Protein AF-A0A356L384-F1 (afdb_monomer)

pLDDT: mean 93.41, std 9.76, range [44.53, 98.5]

Radius of gyration: 12.81 Å; Cα contacts (8 Å, |Δi|>4): 72; chains: 1; bounding box: 27×32×35 Å

Foldseek 3Di:
DPQLLVLLLVLLQVQLVLCCVQPVDASVVSSVVSVVCLVVVAFDPPGDPVSRVSNNVSSVVVVVDDDDPVSNVSSVVVSVVVRVVSVVVVD

Structure (mmCIF, N/CA/C/O backbone):
data_AF-A0A356L384-F1
#
_entry.id   AF-A0A356L384-F1
#
loop_
_atom_site.group_PDB
_atom_site.id
_atom_site.type_symbol
_atom_site.label_atom_id
_atom_site.label_alt_id
_atom_site.label_comp_id
_atom_site.label_asym_id
_atom_site.label_entity_id
_atom_site.label_seq_id
_atom_site.pdbx_PDB_ins_code
_atom_site.Cartn_x
_atom_site.Cartn_y
_atom_site.Cartn_z
_atom_site.occupancy
_atom_site.B_iso_or_equiv
_atom_site.auth_seq_id
_atom_site.auth_comp_id
_atom_site.auth_asym_id
_atom_site.auth_atom_id
_atom_site.pdbx_PDB_model_num
ATOM 1 N N . MET A 1 1 ? -0.855 -4.987 -21.397 1.00 44.53 1 MET A N 1
ATOM 2 C CA . MET A 1 1 ? 0.221 -4.645 -20.452 1.00 44.53 1 MET A CA 1
ATOM 3 C C . MET A 1 1 ? -0.448 -3.762 -19.423 1.00 44.53 1 MET A C 1
ATOM 5 O O . MET A 1 1 ? -0.824 -2.653 -19.780 1.00 44.53 1 MET A O 1
ATOM 9 N N . THR A 1 2 ? -0.782 -4.297 -18.251 1.00 56.03 2 THR A N 1
ATOM 10 C CA . THR A 1 2 ? -1.315 -3.461 -17.167 1.00 56.03 2 THR A CA 1
ATOM 11 C C . THR A 1 2 ? -0.223 -2.460 -16.818 1.00 56.03 2 THR A C 1
ATOM 13 O O . THR A 1 2 ? 0.941 -2.847 -16.707 1.00 56.03 2 THR A O 1
ATOM 16 N N . ASN A 1 3 ? -0.557 -1.174 -16.777 1.00 88.50 3 ASN A N 1
ATOM 17 C CA . ASN A 1 3 ? 0.405 -0.145 -16.415 1.00 88.50 3 ASN A CA 1
ATOM 18 C C . ASN A 1 3 ? 0.861 -0.421 -14.972 1.00 88.50 3 ASN A C 1
ATOM 20 O O . ASN A 1 3 ? 0.018 -0.585 -14.095 1.00 88.50 3 ASN A O 1
ATOM 24 N N . LYS A 1 4 ? 2.173 -0.518 -14.717 1.00 95.25 4 LYS A N 1
ATOM 25 C CA . LYS A 1 4 ? 2.701 -0.801 -13.369 1.00 95.25 4 LYS A CA 1
ATOM 26 C C . LYS A 1 4 ? 2.304 0.270 -12.349 1.00 95.25 4 LYS A C 1
ATOM 28 O O . LYS A 1 4 ? 2.177 -0.042 -11.171 1.00 95.25 4 LYS A O 1
ATOM 33 N N . VAL A 1 5 ? 2.039 1.494 -12.813 1.00 97.19 5 VAL A N 1
ATOM 34 C CA . VAL A 1 5 ? 1.422 2.553 -12.000 1.00 97.19 5 VAL A CA 1
ATOM 35 C C . VAL A 1 5 ? 0.056 2.111 -11.476 1.00 97.19 5 VAL A C 1
ATOM 37 O O . VAL 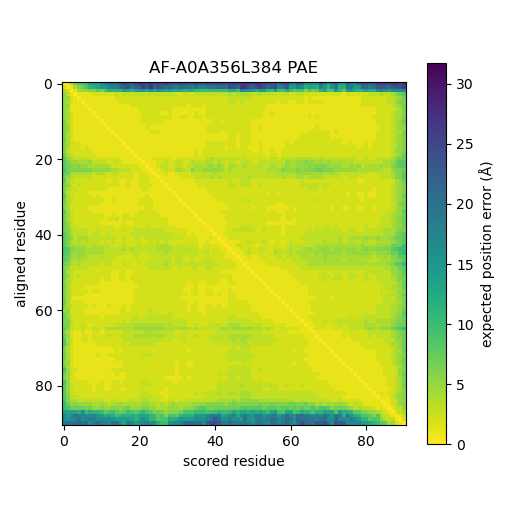A 1 5 ? -0.193 2.222 -10.281 1.00 97.19 5 VAL A O 1
ATOM 40 N N . ASP A 1 6 ? -0.802 1.579 -12.351 1.00 97.31 6 ASP A N 1
ATOM 41 C CA . ASP A 1 6 ? -2.152 1.133 -11.990 1.00 97.31 6 ASP A CA 1
ATOM 42 C C . ASP A 1 6 ? -2.077 -0.068 -11.039 1.00 97.31 6 ASP A C 1
ATOM 44 O O . ASP A 1 6 ? -2.781 -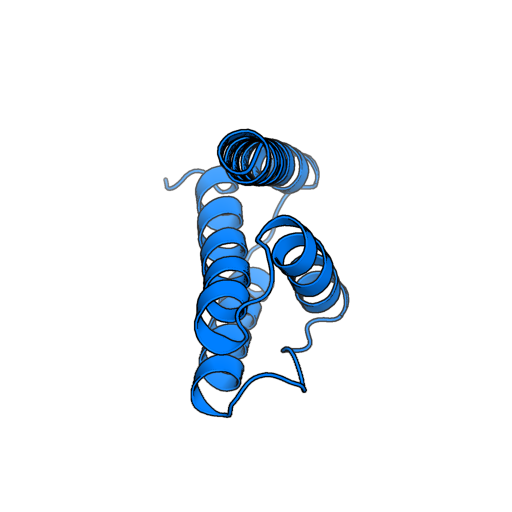0.100 -10.039 1.00 97.31 6 ASP A O 1
ATOM 48 N N . LEU A 1 7 ? -1.158 -1.011 -11.286 1.00 97.38 7 LEU A N 1
ATOM 49 C CA . LEU A 1 7 ? -0.950 -2.152 -10.390 1.00 97.38 7 LEU A CA 1
ATOM 50 C C . LEU A 1 7 ? -0.526 -1.708 -8.984 1.00 97.38 7 LEU A C 1
ATOM 52 O O . LEU A 1 7 ? -1.095 -2.173 -8.000 1.00 97.38 7 LEU A O 1
ATOM 56 N N . PHE A 1 8 ? 0.463 -0.814 -8.876 1.00 98.06 8 PHE A N 1
ATOM 57 C CA . PHE A 1 8 ? 0.889 -0.307 -7.571 1.00 98.06 8 PHE A CA 1
ATOM 58 C C . PHE A 1 8 ? -0.244 0.458 -6.883 1.00 98.06 8 PHE A C 1
ATOM 60 O O . PHE A 1 8 ? -0.461 0.286 -5.686 1.00 98.06 8 PHE A O 1
ATOM 67 N N . PHE A 1 9 ? -0.976 1.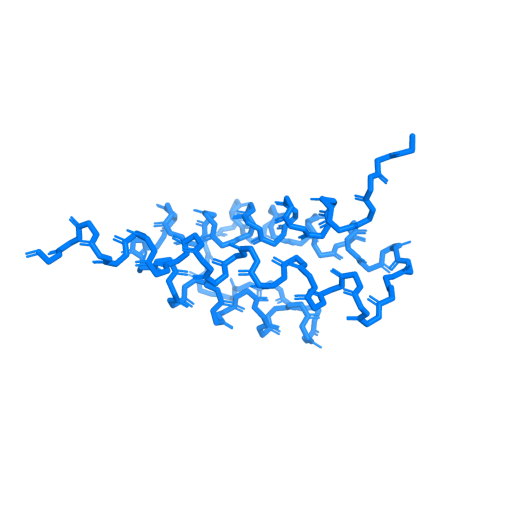281 -7.643 1.00 98.12 9 PHE A N 1
ATOM 68 C CA . PHE A 1 9 ? -2.140 2.001 -7.142 1.00 98.12 9 PHE A CA 1
ATOM 69 C C . PHE A 1 9 ? -3.177 1.035 -6.564 1.00 98.12 9 PHE A C 1
ATOM 71 O O . PHE A 1 9 ? -3.559 1.210 -5.414 1.00 98.12 9 PHE A O 1
ATOM 78 N N . ASP A 1 10 ? -3.580 0.008 -7.314 1.00 98.31 10 ASP A N 1
ATOM 79 C CA . ASP A 1 10 ? -4.616 -0.941 -6.904 1.00 98.31 10 ASP A CA 1
ATOM 80 C C . ASP A 1 10 ? -4.201 -1.733 -5.655 1.00 98.31 10 ASP A C 1
ATOM 82 O O . ASP A 1 10 ? -4.975 -1.825 -4.704 1.00 98.31 10 ASP A O 1
ATOM 86 N N . LEU A 1 11 ? -2.964 -2.245 -5.613 1.00 98.38 11 LEU A N 1
ATOM 87 C CA . LEU A 1 11 ? -2.436 -2.986 -4.458 1.00 98.38 11 LEU A CA 1
ATOM 88 C C . LEU A 1 11 ? -2.403 -2.119 -3.195 1.00 98.38 11 LEU A C 1
ATOM 90 O O . LEU A 1 11 ? -2.832 -2.539 -2.119 1.00 98.38 11 LEU A O 1
ATOM 94 N N . PHE A 1 12 ? -1.894 -0.895 -3.320 1.00 98.50 12 PHE A N 1
ATOM 95 C CA . PHE A 1 12 ? -1.785 0.023 -2.194 1.00 98.50 12 PHE A CA 1
ATOM 96 C C . PHE A 1 12 ? -3.166 0.515 -1.741 1.00 98.50 12 PHE A C 1
ATOM 98 O O . PHE A 1 12 ? -3.429 0.616 -0.543 1.00 98.50 12 PHE A O 1
ATOM 105 N N . ASP A 1 13 ? -4.061 0.806 -2.686 1.00 98.38 13 ASP A N 1
ATOM 106 C CA . ASP A 1 13 ? -5.431 1.223 -2.405 1.00 98.38 13 ASP A CA 1
ATOM 107 C C . ASP A 1 13 ? -6.218 0.122 -1.692 1.00 98.38 13 ASP A C 1
ATOM 109 O O . ASP A 1 13 ? -6.887 0.398 -0.696 1.00 98.38 13 ASP A O 1
ATOM 113 N N . GLU A 1 14 ? -6.098 -1.127 -2.150 1.00 98.31 14 GLU A N 1
ATOM 114 C CA . GLU A 1 14 ? -6.706 -2.288 -1.501 1.00 98.31 14 GLU A CA 1
ATOM 115 C C . GLU A 1 14 ? -6.201 -2.425 -0.059 1.00 98.31 14 GLU A C 1
ATOM 117 O O . GLU A 1 14 ? -7.011 -2.511 0.867 1.00 98.31 14 GLU A O 1
ATOM 122 N N . ALA A 1 15 ? -4.884 -2.349 0.157 1.00 98.19 15 ALA A N 1
ATOM 123 C CA . ALA A 1 15 ? -4.296 -2.411 1.493 1.00 98.19 15 ALA A CA 1
ATOM 124 C C . ALA A 1 15 ? -4.796 -1.283 2.413 1.00 98.19 15 ALA A C 1
ATOM 126 O O . ALA A 1 15 ? -5.183 -1.536 3.557 1.00 98.19 15 ALA A O 1
ATOM 127 N N . ALA A 1 16 ? -4.870 -0.048 1.913 1.00 97.88 16 ALA A N 1
ATOM 128 C CA . ALA A 1 16 ? -5.408 1.072 2.677 1.00 97.88 16 ALA A CA 1
ATOM 129 C C . ALA A 1 16 ? -6.903 0.879 2.994 1.00 97.88 16 ALA A C 1
ATOM 131 O O . ALA A 1 16 ? -7.337 1.102 4.126 1.00 97.88 16 ALA A O 1
ATOM 132 N N . MET A 1 17 ? -7.702 0.417 2.030 1.00 97.69 17 MET A N 1
ATOM 133 C CA . MET A 1 17 ? -9.136 0.181 2.216 1.00 97.69 17 MET A CA 1
ATOM 134 C C . MET A 1 17 ? -9.435 -0.959 3.194 1.00 97.69 17 MET A C 1
ATOM 136 O O . MET A 1 17 ? -10.415 -0.873 3.940 1.00 97.69 17 MET A O 1
ATOM 140 N N . LEU A 1 18 ? -8.592 -1.991 3.249 1.00 97.56 18 LEU A N 1
ATOM 141 C CA . LEU A 1 18 ? -8.673 -3.040 4.267 1.00 97.56 18 LEU A CA 1
ATOM 142 C C . LEU A 1 18 ? -8.519 -2.462 5.679 1.00 97.56 18 LEU A C 1
ATOM 144 O O . LEU A 1 18 ? -9.291 -2.802 6.573 1.00 97.56 18 LEU A O 1
ATOM 148 N N . LEU A 1 19 ? -7.594 -1.518 5.879 1.00 96.25 19 LEU A N 1
ATOM 149 C CA . LEU A 1 19 ? -7.438 -0.848 7.173 1.00 96.25 19 LEU A CA 1
ATOM 150 C C . LEU A 1 19 ? -8.617 0.077 7.497 1.00 96.25 19 LEU A C 1
ATOM 152 O O . LEU A 1 19 ? -9.104 0.074 8.628 1.00 96.25 19 LEU A O 1
ATOM 156 N N . VAL A 1 20 ? -9.115 0.836 6.515 1.00 95.69 20 VAL A N 1
ATOM 157 C CA . VAL A 1 20 ? -10.297 1.698 6.700 1.00 95.69 20 VAL A CA 1
ATOM 158 C C . VAL A 1 20 ? -11.515 0.872 7.112 1.00 95.69 20 VAL A C 1
ATOM 160 O O . VAL A 1 20 ? -12.218 1.230 8.055 1.00 95.69 20 VAL A O 1
ATOM 163 N N . THR A 1 21 ? -11.771 -0.242 6.428 1.00 94.44 21 THR A N 1
ATOM 164 C CA . THR A 1 21 ? -12.954 -1.079 6.678 1.00 94.44 21 THR A CA 1
ATOM 165 C C . THR A 1 21 ? -12.815 -1.932 7.936 1.00 94.44 21 THR A C 1
ATOM 167 O O . THR A 1 21 ? -13.771 -2.022 8.704 1.00 94.44 21 THR A O 1
ATOM 170 N N . GLY A 1 22 ? -11.636 -2.507 8.183 1.00 92.12 22 GLY A N 1
ATOM 171 C CA . GLY A 1 22 ? -11.380 -3.375 9.333 1.00 92.12 22 GLY A CA 1
ATOM 172 C C . GLY A 1 22 ? -11.173 -2.630 10.654 1.00 92.12 22 GLY A C 1
ATOM 173 O O . GLY A 1 22 ? -11.485 -3.165 11.714 1.00 92.12 22 GLY A O 1
ATOM 174 N N . GLN A 1 23 ? -10.662 -1.395 10.621 1.00 92.31 23 GLN A N 1
ATOM 175 C CA . GLN A 1 23 ? -10.298 -0.650 11.837 1.00 92.31 23 GLN A CA 1
ATOM 176 C C . GLN A 1 23 ? -11.020 0.693 11.987 1.00 92.31 23 GLN A C 1
ATOM 178 O O . GLN A 1 23 ? -10.895 1.336 13.028 1.00 92.31 23 GLN A O 1
ATOM 183 N N . GLY A 1 24 ? -11.778 1.131 10.977 1.00 90.19 24 GLY A N 1
ATOM 184 C CA . GLY A 1 24 ? -12.540 2.382 11.026 1.00 90.19 24 GLY A CA 1
ATOM 185 C C . GLY A 1 24 ? -11.679 3.648 11.021 1.00 90.19 24 GLY A C 1
ATOM 186 O O . GLY A 1 24 ? -12.175 4.714 11.387 1.00 90.19 24 GLY A O 1
ATOM 187 N N . ILE A 1 25 ? -10.404 3.543 10.636 1.00 92.69 25 ILE A N 1
ATOM 188 C CA . ILE A 1 25 ? -9.505 4.696 10.508 1.00 92.69 25 ILE A CA 1
ATOM 189 C C . ILE A 1 25 ? -9.815 5.489 9.235 1.00 92.69 25 ILE A C 1
ATOM 191 O O . ILE A 1 25 ? -10.445 4.983 8.303 1.00 92.69 25 ILE A O 1
ATOM 195 N N . ASP A 1 26 ? -9.378 6.745 9.178 1.00 93.94 26 ASP A N 1
ATOM 196 C CA . ASP A 1 26 ? -9.492 7.527 7.953 1.00 93.94 26 ASP A CA 1
ATOM 197 C C . ASP A 1 26 ? -8.499 7.087 6.871 1.00 93.94 26 ASP A C 1
ATOM 199 O O . ASP A 1 26 ? -7.510 6.397 7.125 1.00 93.94 26 ASP A O 1
ATOM 203 N N . PHE A 1 27 ? -8.790 7.472 5.628 1.00 94.81 27 PHE A N 1
ATOM 204 C CA . PHE A 1 27 ? -8.018 7.006 4.483 1.00 94.81 27 PHE A CA 1
ATOM 205 C C . PHE A 1 27 ? -6.602 7.603 4.439 1.00 94.81 27 PHE A C 1
ATOM 207 O O . PHE A 1 27 ? -5.692 6.939 3.954 1.00 94.81 27 PHE A O 1
ATOM 214 N N . LEU A 1 28 ? -6.369 8.815 4.962 1.00 94.50 28 LEU A N 1
ATOM 215 C CA . LEU A 1 28 ? -5.015 9.382 5.013 1.00 94.50 28 LEU A CA 1
ATOM 216 C C . LEU A 1 28 ? -4.152 8.669 6.064 1.00 94.50 28 LEU A C 1
ATOM 218 O O . LEU A 1 28 ? -2.985 8.373 5.795 1.00 94.50 28 LEU A O 1
ATOM 222 N N . GLU A 1 29 ? -4.718 8.333 7.225 1.00 95.00 29 GLU A N 1
ATOM 223 C CA .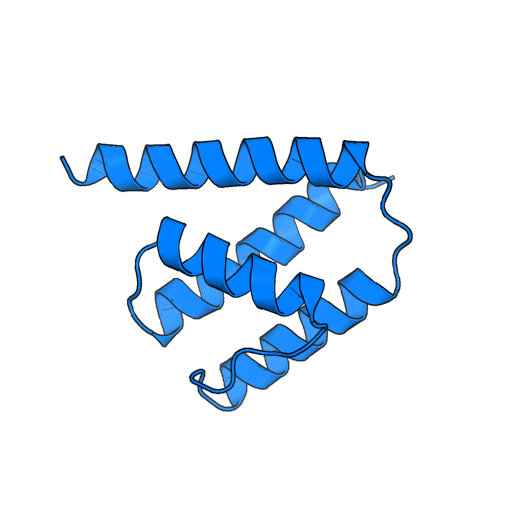 GLU A 1 29 ? -4.061 7.483 8.220 1.00 95.00 29 GLU A CA 1
ATOM 224 C C . GLU A 1 29 ? -3.773 6.089 7.642 1.00 95.00 29 GLU A C 1
ATOM 226 O O . GLU A 1 29 ? -2.662 5.567 7.791 1.00 95.00 29 GLU A O 1
ATOM 231 N N . ALA A 1 30 ? -4.730 5.508 6.912 1.00 96.69 30 ALA A N 1
ATOM 232 C CA . ALA A 1 30 ? -4.545 4.230 6.232 1.00 96.69 30 ALA A CA 1
ATOM 233 C C . ALA A 1 30 ? -3.423 4.275 5.182 1.00 96.69 30 ALA A C 1
ATOM 235 O O . ALA A 1 30 ? -2.625 3.338 5.121 1.00 96.69 30 ALA A O 1
ATOM 236 N N . ILE A 1 31 ? -3.290 5.364 4.412 1.00 96.94 31 ILE A N 1
ATOM 237 C CA . ILE A 1 31 ? -2.153 5.563 3.497 1.00 96.94 31 ILE A CA 1
ATOM 238 C C . ILE A 1 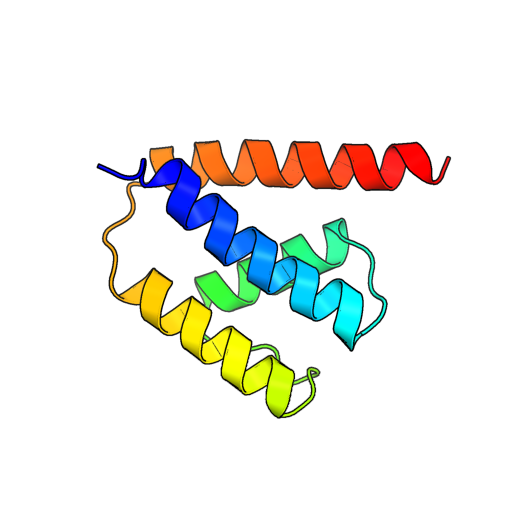31 ? -0.832 5.541 4.270 1.00 96.94 31 ILE A C 1
ATOM 240 O O . ILE A 1 31 ? 0.112 4.874 3.848 1.00 96.94 31 ILE A O 1
ATOM 244 N N . HIS A 1 32 ? -0.745 6.251 5.399 1.00 95.62 32 HIS A N 1
ATOM 245 C CA . HIS A 1 32 ? 0.492 6.312 6.177 1.00 95.62 32 HIS A CA 1
ATOM 246 C C . HIS A 1 32 ? 0.924 4.930 6.680 1.00 95.62 32 HIS A C 1
ATOM 248 O O . HIS A 1 32 ? 2.087 4.550 6.533 1.00 95.62 32 HIS A O 1
ATOM 254 N N . ARG A 1 33 ? -0.017 4.159 7.231 1.00 96.50 33 ARG A N 1
ATOM 255 C CA . ARG A 1 33 ? 0.247 2.799 7.723 1.00 96.50 33 ARG A CA 1
ATOM 256 C C . ARG A 1 33 ? 0.590 1.845 6.586 1.00 96.50 33 ARG A C 1
ATOM 258 O O . ARG A 1 33 ? 1.550 1.091 6.699 1.00 96.50 33 ARG A O 1
ATOM 265 N N . THR A 1 34 ? -0.111 1.948 5.461 1.00 97.75 34 THR A N 1
ATOM 266 C CA . THR A 1 34 ? 0.189 1.160 4.258 1.00 97.75 34 THR A CA 1
ATOM 267 C C . THR A 1 34 ? 1.590 1.443 3.731 1.00 97.75 34 THR A C 1
ATOM 269 O O . THR A 1 34 ? 2.332 0.509 3.446 1.00 97.75 34 THR A O 1
ATOM 272 N N . ALA A 1 35 ? 2.030 2.703 3.711 1.00 96.94 35 ALA A N 1
ATOM 273 C CA . ALA A 1 35 ? 3.401 3.035 3.332 1.00 96.94 35 ALA A CA 1
ATOM 274 C C . ALA A 1 35 ? 4.442 2.386 4.263 1.00 96.94 35 ALA A C 1
ATOM 276 O O . ALA A 1 35 ? 5.466 1.902 3.787 1.00 96.94 35 ALA A O 1
ATOM 277 N N . GLN A 1 36 ? 4.185 2.339 5.576 1.00 96.31 36 GLN A N 1
ATOM 278 C CA . GLN A 1 36 ? 5.068 1.640 6.519 1.00 96.31 36 GLN A CA 1
ATOM 279 C C . GLN A 1 36 ? 5.119 0.135 6.240 1.00 96.31 36 GLN A C 1
ATOM 281 O O . GLN A 1 36 ? 6.213 -0.427 6.227 1.00 96.31 36 GLN A O 1
ATOM 286 N N . MET A 1 37 ? 3.973 -0.496 5.958 1.00 96.88 37 MET A N 1
ATOM 287 C CA . MET A 1 37 ? 3.912 -1.918 5.605 1.00 96.88 37 MET A CA 1
ATOM 288 C C . MET A 1 37 ? 4.724 -2.232 4.347 1.00 96.88 37 MET A C 1
ATOM 290 O O . MET A 1 37 ? 5.540 -3.145 4.365 1.00 96.88 37 MET A O 1
ATOM 294 N N . PHE A 1 38 ? 4.567 -1.442 3.280 1.00 96.75 38 PHE A N 1
ATOM 295 C CA . PHE A 1 38 ? 5.319 -1.624 2.033 1.00 96.75 38 PHE A CA 1
ATOM 296 C C . PHE A 1 38 ? 6.825 -1.377 2.216 1.00 96.75 38 PHE A C 1
ATOM 298 O O . PHE A 1 38 ? 7.639 -2.097 1.645 1.00 96.75 38 PHE A O 1
ATOM 305 N N . CYS A 1 39 ? 7.218 -0.387 3.025 1.00 94.88 39 CYS A N 1
ATOM 306 C CA . CYS A 1 39 ? 8.629 -0.108 3.308 1.00 94.88 39 CYS A CA 1
ATOM 307 C C . CYS A 1 39 ? 9.299 -1.198 4.156 1.00 94.88 39 CYS A C 1
ATOM 309 O O . CYS A 1 39 ? 10.478 -1.482 3.953 1.00 94.88 39 CYS A O 1
ATOM 311 N N . ASN A 1 40 ? 8.568 -1.777 5.111 1.00 95.62 40 ASN A N 1
ATOM 312 C CA . ASN A 1 40 ? 9.099 -2.785 6.031 1.00 95.62 40 ASN A CA 1
ATOM 313 C C . ASN A 1 40 ? 8.855 -4.222 5.550 1.00 95.62 40 ASN A C 1
ATOM 315 O O . ASN A 1 40 ? 9.459 -5.144 6.086 1.00 95.62 40 ASN A O 1
ATOM 319 N N . ASN A 1 41 ? 8.000 -4.407 4.541 1.00 95.19 41 ASN A N 1
ATOM 320 C CA . ASN A 1 41 ? 7.481 -5.698 4.096 1.00 95.19 41 ASN A CA 1
ATOM 321 C C . ASN A 1 41 ? 6.849 -6.512 5.243 1.00 95.19 41 ASN A C 1
ATOM 323 O O . ASN A 1 41 ? 7.096 -7.707 5.395 1.00 95.19 41 ASN A O 1
ATOM 327 N N . GLU A 1 42 ? 6.050 -5.837 6.071 1.00 96.56 42 GLU A N 1
ATOM 328 C CA . GLU A 1 42 ? 5.379 -6.409 7.241 1.00 96.56 42 GLU A CA 1
ATOM 329 C C . GLU A 1 42 ? 3.915 -5.961 7.267 1.00 96.56 42 GLU A C 1
ATOM 331 O O . GLU A 1 42 ? 3.630 -4.769 7.152 1.00 96.56 42 GLU A O 1
ATOM 336 N N . ALA A 1 43 ? 2.984 -6.905 7.427 1.00 95.38 43 ALA A N 1
ATOM 337 C CA . ALA A 1 43 ? 1.562 -6.600 7.546 1.00 95.38 43 ALA A CA 1
ATOM 338 C C . ALA A 1 43 ? 1.220 -5.919 8.884 1.00 95.38 43 ALA A C 1
ATOM 340 O O . ALA A 1 43 ? 1.951 -5.999 9.875 1.00 95.38 43 ALA A O 1
ATOM 341 N N . ASP A 1 44 ? 0.071 -5.244 8.929 1.00 92.56 44 ASP A N 1
ATOM 342 C CA . ASP A 1 44 ? -0.338 -4.477 10.099 1.00 92.56 44 ASP A CA 1
ATOM 343 C C . ASP A 1 44 ? -0.708 -5.385 11.283 1.00 92.56 44 ASP A C 1
ATOM 345 O O . ASP A 1 44 ? -1.779 -5.991 11.327 1.00 92.56 44 ASP A O 1
ATOM 349 N N . SER A 1 45 ? 0.160 -5.420 12.294 1.00 90.69 45 SER A N 1
ATOM 350 C CA . SER A 1 45 ? -0.027 -6.239 13.502 1.00 90.69 45 SER A CA 1
ATOM 351 C C . SER A 1 45 ? -1.292 -5.926 14.314 1.00 90.69 45 SER A C 1
ATOM 353 O O . SER A 1 45 ? -1.687 -6.736 15.153 1.00 90.69 45 SER A O 1
ATOM 355 N N . LYS A 1 46 ? -1.940 -4.773 14.095 1.00 91.00 46 LYS A N 1
ATOM 356 C CA . LYS A 1 46 ? -3.199 -4.409 14.767 1.00 91.00 46 LYS A CA 1
ATOM 357 C C . LYS A 1 46 ? -4.436 -4.873 14.000 1.00 91.00 46 LYS A C 1
ATOM 359 O O . LYS A 1 46 ? -5.537 -4.760 14.535 1.00 91.00 46 LYS A O 1
ATOM 364 N N . ALA A 1 47 ? -4.283 -5.330 12.759 1.00 92.62 47 ALA A N 1
ATOM 365 C CA . ALA A 1 47 ? -5.387 -5.870 11.980 1.00 92.62 47 ALA A CA 1
ATOM 366 C C . ALA A 1 47 ? -5.797 -7.262 12.484 1.00 92.62 47 ALA A C 1
ATOM 368 O O . ALA A 1 47 ? -5.010 -7.955 13.129 1.00 92.62 47 ALA A O 1
ATOM 369 N N . ASP A 1 48 ? -7.040 -7.659 12.212 1.00 94.31 48 ASP A N 1
ATOM 370 C CA . ASP A 1 48 ? -7.486 -9.023 12.491 1.00 94.31 48 ASP A CA 1
ATOM 371 C C . ASP A 1 48 ? -6.791 -10.042 11.572 1.00 94.31 48 ASP A C 1
ATOM 373 O O . ASP A 1 48 ? 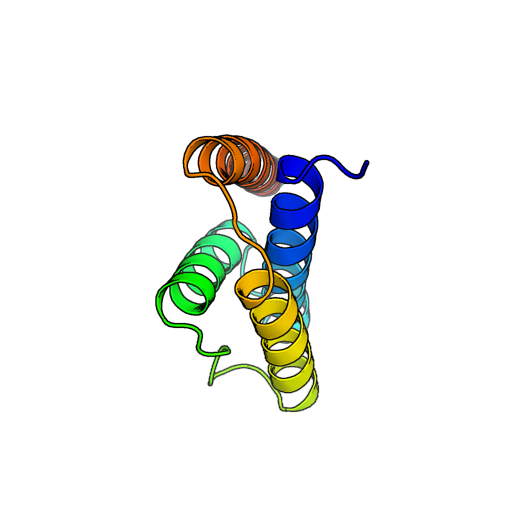-6.113 -9.689 10.607 1.00 94.31 48 ASP A O 1
ATOM 377 N N . GLN A 1 49 ? -6.939 -11.328 11.888 1.00 94.94 49 GLN A N 1
ATOM 378 C CA . GLN A 1 49 ? -6.213 -12.394 11.198 1.00 94.94 49 GLN A CA 1
ATOM 379 C C . GLN A 1 49 ? -6.563 -12.495 9.703 1.00 94.94 49 GLN A C 1
ATOM 381 O O . GLN A 1 49 ? -5.698 -12.818 8.890 1.00 94.94 49 GLN A O 1
ATOM 386 N N . GLU A 1 50 ? -7.820 -12.240 9.332 1.00 94.88 50 GLU A N 1
ATOM 387 C CA . GLU A 1 50 ? -8.259 -12.284 7.934 1.00 94.88 50 GLU A CA 1
ATOM 388 C C . GLU A 1 50 ? -7.647 -11.128 7.139 1.00 94.88 50 GLU A C 1
ATOM 390 O O . GLU A 1 50 ? -7.078 -11.332 6.066 1.00 94.88 50 GLU A O 1
ATOM 395 N N . THR A 1 51 ? -7.681 -9.929 7.716 1.00 95.69 51 THR A N 1
ATOM 396 C CA . THR A 1 51 ? -7.094 -8.726 7.136 1.00 95.69 51 THR A CA 1
ATOM 397 C C . THR A 1 51 ? -5.576 -8.842 7.034 1.00 95.69 51 THR A C 1
ATOM 399 O O . THR A 1 51 ? -5.021 -8.518 5.988 1.00 95.69 51 THR A O 1
ATOM 402 N N . GLN A 1 52 ? -4.895 -9.340 8.073 1.00 96.56 52 GLN A N 1
ATOM 403 C CA . GLN A 1 52 ? -3.445 -9.573 8.044 1.00 96.56 52 GLN A CA 1
ATOM 404 C C . GLN A 1 52 ? -3.059 -10.495 6.895 1.00 96.56 52 GLN A C 1
ATOM 406 O O . GLN A 1 52 ? -2.201 -10.133 6.096 1.00 96.56 52 GLN A O 1
ATOM 411 N N . LYS A 1 53 ? -3.752 -11.629 6.751 1.00 96.88 53 LYS A N 1
ATOM 412 C CA . LYS A 1 53 ? -3.498 -12.562 5.654 1.00 96.88 53 LYS A CA 1
ATOM 413 C C . LYS A 1 53 ? -3.652 -11.886 4.289 1.00 96.88 53 LYS A C 1
ATOM 415 O O . LYS A 1 53 ? -2.837 -12.094 3.397 1.00 96.88 53 LYS A O 1
ATOM 420 N N . ARG A 1 54 ? -4.686 -11.058 4.115 1.00 97.75 54 ARG A N 1
ATOM 421 C CA . ARG A 1 54 ? -4.898 -10.352 2.848 1.00 97.75 54 ARG A CA 1
ATOM 422 C C . ARG A 1 54 ? -3.817 -9.302 2.577 1.00 97.75 54 ARG A C 1
ATOM 424 O O . ARG A 1 54 ? -3.382 -9.158 1.439 1.00 97.75 54 ARG A O 1
ATOM 431 N N . LEU A 1 55 ? -3.365 -8.596 3.611 1.00 97.94 55 LEU A N 1
ATOM 432 C CA . LEU A 1 55 ? -2.255 -7.648 3.515 1.00 97.94 55 LEU A CA 1
ATOM 433 C C . LEU A 1 55 ? -0.939 -8.351 3.154 1.00 97.94 55 LEU A C 1
ATOM 435 O O . LEU A 1 55 ? -0.198 -7.837 2.322 1.00 97.94 55 LEU A O 1
ATOM 439 N N . GLU A 1 56 ? -0.671 -9.528 3.719 1.00 98.06 56 GLU A N 1
ATOM 440 C CA . GLU A 1 56 ? 0.487 -10.357 3.357 1.00 98.06 56 GLU A CA 1
ATOM 441 C C . GLU A 1 56 ? 0.443 -10.760 1.878 1.00 98.06 56 GLU A C 1
ATOM 443 O O . GLU A 1 56 ? 1.426 -10.560 1.172 1.00 98.06 56 GLU A O 1
ATOM 448 N N . GLU A 1 57 ? -0.708 -11.223 1.374 1.00 98.12 57 GLU A N 1
ATOM 449 C CA . GLU A 1 57 ? -0.888 -11.553 -0.051 1.00 98.12 57 GLU A CA 1
ATOM 450 C C . GLU A 1 57 ? -0.602 -10.343 -0.964 1.00 98.12 57 GLU A C 1
ATOM 452 O O . GLU A 1 57 ? 0.041 -10.480 -2.004 1.00 98.12 57 GLU A O 1
ATOM 457 N N . ILE A 1 58 ? -1.045 -9.143 -0.575 1.00 98.50 58 ILE A N 1
ATOM 458 C CA . ILE A 1 58 ? -0.774 -7.903 -1.320 1.00 98.50 58 ILE A CA 1
ATOM 459 C C . ILE A 1 58 ? 0.725 -7.583 -1.330 1.00 98.50 58 ILE A C 1
ATOM 461 O O . ILE A 1 58 ? 1.278 -7.257 -2.384 1.00 98.50 58 ILE A O 1
ATOM 465 N N . LEU A 1 59 ? 1.385 -7.675 -0.172 1.00 97.94 59 LEU A N 1
ATOM 466 C CA . LEU A 1 59 ? 2.819 -7.413 -0.042 1.00 97.94 59 LEU A CA 1
ATOM 467 C C . LEU A 1 59 ? 3.648 -8.425 -0.840 1.00 97.94 59 LEU A C 1
ATOM 469 O O . LEU A 1 59 ? 4.607 -8.029 -1.496 1.00 97.94 59 LEU A O 1
ATOM 473 N N . GLU A 1 60 ? 3.255 -9.699 -0.860 1.00 97.75 60 GLU A N 1
ATOM 474 C CA . GLU A 1 60 ? 3.898 -10.730 -1.680 1.00 97.75 60 GLU A CA 1
ATOM 475 C C . GLU A 1 60 ? 3.816 -10.406 -3.177 1.00 97.75 60 GLU A C 1
ATOM 477 O O . GLU A 1 60 ? 4.823 -10.499 -3.884 1.00 97.75 60 GLU A O 1
ATOM 482 N N . VAL A 1 61 ? 2.646 -9.974 -3.665 1.00 97.12 61 VAL A N 1
ATOM 483 C CA . VAL A 1 61 ? 2.480 -9.551 -5.067 1.00 97.12 61 VAL A CA 1
ATOM 484 C C . VAL A 1 61 ? 3.326 -8.315 -5.364 1.00 97.12 61 VAL A C 1
ATOM 486 O O . VAL A 1 61 ? 4.009 -8.273 -6.385 1.00 97.12 61 VAL A O 1
ATOM 489 N N . ALA A 1 62 ? 3.324 -7.323 -4.471 1.00 96.50 62 ALA A N 1
ATOM 490 C CA . ALA A 1 62 ? 4.124 -6.115 -4.640 1.00 96.50 62 ALA A CA 1
ATOM 491 C C . ALA A 1 62 ? 5.635 -6.410 -4.639 1.00 96.50 62 ALA A C 1
ATOM 493 O O . ALA A 1 62 ? 6.372 -5.832 -5.433 1.00 96.50 62 ALA A O 1
ATOM 494 N N . ALA A 1 63 ? 6.097 -7.325 -3.783 1.00 95.44 63 ALA A N 1
ATOM 495 C CA . ALA A 1 63 ? 7.502 -7.715 -3.673 1.00 95.44 63 ALA A CA 1
ATOM 496 C C . ALA A 1 63 ? 7.995 -8.563 -4.858 1.00 95.44 63 ALA A C 1
ATOM 498 O O . ALA A 1 63 ? 9.198 -8.611 -5.117 1.00 95.44 63 ALA A O 1
ATOM 499 N N . ALA A 1 64 ? 7.089 -9.232 -5.577 1.00 96.25 64 ALA A N 1
ATOM 500 C CA . ALA A 1 64 ? 7.411 -9.993 -6.784 1.00 96.25 64 ALA A CA 1
ATOM 501 C C . ALA A 1 64 ? 7.612 -9.109 -8.031 1.00 96.25 64 ALA A C 1
ATOM 503 O O . ALA A 1 64 ? 8.066 -9.603 -9.066 1.00 96.25 64 ALA A O 1
ATOM 504 N N . GLU A 1 65 ? 7.280 -7.820 -7.947 1.00 95.69 65 GLU A N 1
ATOM 505 C CA . GLU A 1 65 ? 7.332 -6.875 -9.058 1.00 95.69 65 GLU A CA 1
ATOM 506 C C . GLU A 1 65 ? 8.480 -5.867 -8.915 1.00 95.69 65 GLU A C 1
ATOM 508 O O . GLU A 1 65 ? 8.672 -5.228 -7.883 1.00 95.69 65 GLU A O 1
ATOM 513 N N . ASP A 1 66 ? 9.203 -5.636 -10.012 1.00 95.00 66 ASP A N 1
ATOM 514 C CA . ASP A 1 66 ? 10.198 -4.564 -10.089 1.00 95.00 66 ASP A CA 1
ATOM 515 C C . ASP A 1 66 ? 9.526 -3.240 -10.473 1.00 95.00 66 ASP A C 1
ATOM 517 O O . ASP A 1 66 ? 9.312 -2.963 -11.660 1.00 95.00 66 ASP A O 1
ATOM 521 N N . PHE A 1 67 ? 9.176 -2.418 -9.485 1.00 95.81 67 PHE A N 1
ATOM 522 C CA . PHE A 1 67 ? 8.647 -1.073 -9.716 1.00 95.81 67 PHE A CA 1
ATOM 523 C C . PHE A 1 67 ? 9.761 -0.035 -9.874 1.00 95.81 67 PHE A C 1
ATOM 525 O O . PHE A 1 67 ? 10.716 0.032 -9.093 1.00 95.81 67 PHE A O 1
ATOM 532 N N . LEU A 1 68 ? 9.609 0.856 -10.850 1.00 96.81 68 LEU A N 1
ATOM 533 C CA . LEU A 1 68 ? 10.435 2.050 -10.952 1.00 96.81 68 LEU A CA 1
ATOM 534 C C . LEU A 1 68 ? 9.979 3.093 -9.930 1.00 96.81 68 LEU A C 1
ATOM 536 O O . LEU A 1 68 ? 8.792 3.266 -9.660 1.00 96.81 68 LEU A O 1
ATOM 540 N N . LYS A 1 69 ? 10.929 3.891 -9.430 1.00 96.81 69 LYS A N 1
ATOM 541 C CA . LYS A 1 69 ? 10.637 5.005 -8.508 1.00 96.81 69 LYS A CA 1
ATOM 542 C C . LYS A 1 69 ? 9.570 5.957 -9.051 1.00 96.81 69 LYS A C 1
ATOM 544 O O . LYS A 1 69 ? 8.754 6.458 -8.289 1.00 96.81 69 LYS A O 1
ATOM 549 N N . GLU A 1 70 ? 9.591 6.200 -10.359 1.00 97.44 70 GLU A N 1
ATOM 550 C CA . GLU A 1 70 ? 8.630 7.078 -11.025 1.00 97.44 70 GLU A CA 1
ATOM 551 C C . GLU A 1 70 ? 7.225 6.468 -11.079 1.00 97.44 70 GLU A C 1
ATOM 553 O O . GLU A 1 70 ? 6.241 7.187 -10.931 1.00 97.44 70 GLU A O 1
ATOM 558 N N . GLU A 1 71 ? 7.120 5.144 -11.218 1.00 97.50 71 GLU A N 1
ATOM 559 C CA . GLU A 1 71 ? 5.831 4.447 -11.214 1.00 97.50 71 GLU A CA 1
ATOM 560 C C . GLU A 1 71 ? 5.182 4.523 -9.829 1.00 97.50 71 GLU A C 1
ATOM 562 O O . GLU A 1 71 ? 4.013 4.891 -9.711 1.00 97.50 71 GLU A O 1
ATOM 567 N N . ILE A 1 72 ? 5.977 4.283 -8.778 1.00 97.38 72 ILE A N 1
ATOM 568 C CA . ILE A 1 72 ? 5.552 4.452 -7.383 1.00 97.38 72 ILE A CA 1
ATOM 569 C C . ILE A 1 72 ? 5.140 5.907 -7.132 1.00 97.38 72 ILE A C 1
ATOM 571 O O . ILE A 1 72 ? 4.078 6.156 -6.567 1.00 97.38 72 ILE A O 1
ATOM 575 N N . ARG A 1 73 ? 5.947 6.885 -7.573 1.00 98.00 73 ARG A N 1
ATOM 576 C CA . ARG A 1 73 ? 5.651 8.316 -7.393 1.00 98.00 73 ARG A CA 1
ATOM 577 C C . ARG A 1 73 ? 4.290 8.684 -7.987 1.00 98.00 73 ARG A C 1
ATOM 579 O O . ARG A 1 73 ? 3.488 9.305 -7.296 1.00 98.00 73 ARG A O 1
ATOM 586 N N . LEU A 1 74 ? 4.025 8.288 -9.233 1.00 97.75 74 LEU A N 1
ATOM 587 C CA . LEU A 1 74 ? 2.767 8.579 -9.927 1.00 97.75 74 LEU A CA 1
ATOM 588 C C . LEU A 1 74 ? 1.561 7.915 -9.247 1.00 97.75 74 LEU A C 1
ATOM 590 O O . LEU A 1 74 ? 0.531 8.561 -9.064 1.00 97.75 74 LEU A O 1
ATOM 594 N N . ALA A 1 75 ? 1.690 6.654 -8.828 1.00 97.94 75 ALA A N 1
ATOM 595 C CA . ALA A 1 75 ? 0.625 5.959 -8.108 1.00 97.94 75 ALA A CA 1
ATOM 596 C C . ALA A 1 75 ? 0.321 6.634 -6.757 1.00 97.94 75 ALA A C 1
ATOM 598 O O . ALA A 1 75 ? -0.841 6.873 -6.420 1.00 97.94 75 ALA A O 1
ATOM 599 N N . MET A 1 76 ? 1.361 7.028 -6.016 1.00 97.75 76 MET A N 1
ATOM 600 C CA . MET A 1 76 ? 1.222 7.741 -4.743 1.00 97.75 76 MET A CA 1
ATOM 601 C C . MET A 1 76 ? 0.563 9.116 -4.899 1.00 97.75 76 MET A C 1
ATOM 603 O O . MET A 1 76 ? -0.222 9.509 -4.038 1.00 97.75 76 MET A O 1
ATOM 607 N N 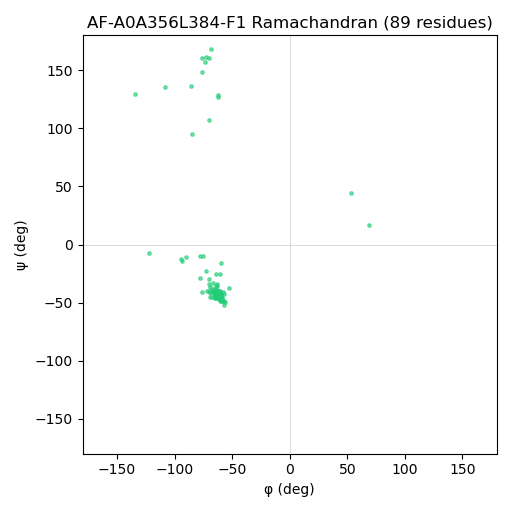. GLU A 1 77 ? 0.816 9.841 -5.993 1.00 97.69 77 GLU A N 1
ATOM 608 C CA . GLU A 1 77 ? 0.115 11.101 -6.280 1.00 97.69 77 GLU A CA 1
ATOM 609 C C . GLU A 1 77 ? -1.396 10.892 -6.423 1.00 97.69 77 GLU A C 1
ATOM 611 O O . GLU A 1 77 ? -2.181 11.652 -5.852 1.00 97.69 77 GLU A O 1
ATOM 616 N N . LEU A 1 78 ? -1.815 9.830 -7.117 1.00 97.31 78 LEU A N 1
ATOM 617 C CA . LEU A 1 78 ? -3.229 9.479 -7.263 1.00 97.31 78 LEU A CA 1
ATOM 618 C C . LEU A 1 78 ? -3.866 9.088 -5.921 1.00 97.31 78 LEU A C 1
ATOM 620 O O . LEU A 1 78 ? -4.975 9.535 -5.617 1.00 97.31 78 LEU A O 1
ATOM 624 N N . LEU A 1 79 ? -3.163 8.305 -5.096 1.00 97.56 79 LEU A N 1
ATOM 625 C CA . LEU A 1 79 ? -3.621 7.900 -3.760 1.00 97.56 79 LEU A CA 1
ATOM 626 C C . LEU A 1 79 ? -3.799 9.102 -2.827 1.00 97.56 79 LEU A C 1
ATOM 628 O O . LEU A 1 79 ? -4.820 9.214 -2.147 1.00 97.56 79 LEU A O 1
ATOM 632 N N . LEU A 1 80 ? -2.852 10.043 -2.833 1.00 96.44 80 LEU A N 1
ATOM 633 C CA . LEU A 1 80 ? -2.956 11.275 -2.049 1.00 96.44 80 LEU A CA 1
ATOM 634 C C . LEU A 1 80 ? -4.126 12.146 -2.518 1.00 96.44 80 LEU A C 1
ATOM 636 O O . LEU A 1 80 ? -4.885 12.642 -1.686 1.00 96.44 80 LEU A O 1
ATOM 640 N N . ILE A 1 81 ? -4.334 12.289 -3.833 1.00 96.50 81 ILE A N 1
ATOM 641 C CA . ILE A 1 81 ? -5.506 12.994 -4.380 1.00 96.50 81 ILE A CA 1
ATOM 642 C C . ILE A 1 81 ? -6.807 12.315 -3.925 1.00 96.50 81 ILE A C 1
ATOM 644 O O . ILE A 1 81 ? -7.744 13.005 -3.509 1.00 96.50 81 ILE A O 1
ATOM 648 N N . LYS A 1 82 ? -6.871 10.976 -3.960 1.00 94.88 82 LYS A N 1
ATOM 649 C CA . LYS A 1 82 ? -8.014 10.203 -3.450 1.00 94.88 82 LYS A CA 1
ATOM 650 C C . LYS A 1 82 ? -8.251 10.481 -1.962 1.00 94.88 82 LYS A C 1
ATOM 652 O O . LYS A 1 82 ? -9.388 10.756 -1.579 1.00 94.88 82 LYS A O 1
ATOM 657 N N . GLY A 1 83 ? -7.197 10.482 -1.148 1.00 94.00 83 GLY A N 1
ATOM 658 C CA . GLY A 1 83 ? -7.287 10.765 0.284 1.00 94.00 83 GLY A CA 1
ATOM 659 C C . GLY A 1 83 ? -7.737 12.185 0.605 1.00 94.00 83 GLY A C 1
ATOM 660 O O . GLY A 1 83 ? -8.676 12.365 1.377 1.00 94.00 83 GLY A O 1
ATOM 661 N N . PHE A 1 84 ? -7.174 13.201 -0.051 1.00 93.94 84 PHE A N 1
ATOM 662 C CA . PHE A 1 84 ? -7.622 14.583 0.140 1.00 93.94 84 PHE A CA 1
ATOM 663 C C . PHE A 1 84 ? -9.068 14.803 -0.307 1.00 93.94 84 PHE A C 1
ATOM 665 O O . PHE A 1 84 ? -9.793 15.576 0.317 1.00 93.94 84 PHE A O 1
ATOM 672 N N . LYS A 1 85 ? -9.523 14.110 -1.358 1.00 92.44 85 LYS A N 1
ATOM 673 C CA . LYS A 1 85 ? -10.930 14.151 -1.770 1.00 92.44 85 LYS A CA 1
ATOM 674 C C . LYS A 1 85 ? -11.853 13.551 -0.706 1.00 92.44 85 LYS A C 1
ATOM 676 O O . LYS A 1 85 ? -12.923 14.112 -0.480 1.00 92.44 85 LYS A O 1
ATOM 681 N N . ALA A 1 86 ? -11.456 12.449 -0.070 1.00 85.62 86 ALA A N 1
ATOM 682 C CA . ALA A 1 86 ? -12.225 11.827 1.008 1.00 85.62 86 ALA A CA 1
ATOM 683 C C . ALA A 1 86 ? -12.335 12.748 2.237 1.00 85.62 86 ALA A C 1
ATOM 685 O O . ALA A 1 86 ? -13.423 12.895 2.787 1.00 85.62 86 ALA A O 1
ATOM 686 N N . GLU A 1 87 ? -11.250 13.433 2.610 1.00 83.25 87 GLU A N 1
ATOM 687 C CA . GLU A 1 87 ? -11.267 14.419 3.701 1.00 83.25 87 GLU A CA 1
ATOM 688 C C . GLU A 1 87 ? -12.091 15.664 3.366 1.00 83.25 87 GLU A C 1
ATOM 690 O O . GLU A 1 87 ? -12.874 16.130 4.186 1.00 83.25 87 GLU A O 1
ATOM 695 N N . ASN A 1 88 ? -11.995 16.182 2.140 1.00 80.56 88 ASN A N 1
ATOM 696 C CA . ASN A 1 88 ? -12.787 17.344 1.735 1.00 80.56 88 ASN A CA 1
ATOM 697 C C . ASN A 1 88 ? -14.303 17.065 1.737 1.00 80.56 88 ASN A C 1
ATOM 699 O O . ASN A 1 88 ? -15.093 17.983 1.893 1.00 80.56 88 ASN A O 1
ATOM 703 N N . GLN A 1 89 ? -14.732 15.808 1.576 1.00 69.38 89 GLN A N 1
ATOM 704 C CA . GLN A 1 89 ? -16.144 15.422 1.712 1.00 69.38 89 GLN A CA 1
ATOM 705 C C . GLN A 1 89 ? -16.629 15.370 3.172 1.00 69.38 89 GLN A C 1
ATOM 707 O O . GLN A 1 89 ? -17.829 15.214 3.396 1.00 69.38 89 GLN A O 1
ATOM 712 N N . ARG A 1 90 ? -15.722 15.461 4.154 1.00 59.19 90 ARG A N 1
ATOM 713 C CA . ARG A 1 90 ? -16.043 15.486 5.590 1.00 59.19 90 ARG A CA 1
ATOM 714 C C . ARG A 1 90 ? -16.185 16.904 6.160 1.00 59.19 90 ARG A C 1
ATOM 716 O O . ARG A 1 90 ? -16.682 17.025 7.279 1.00 59.19 90 ARG A O 1
ATOM 723 N N . LEU A 1 91 ? -15.742 17.934 5.430 1.00 50.28 91 LEU A N 1
ATOM 724 C CA . LEU A 1 91 ? -15.881 19.360 5.773 1.00 50.28 91 LEU A CA 1
ATOM 725 C C . LEU A 1 91 ? -17.228 19.923 5.301 1.00 50.28 91 LEU A C 1
ATOM 727 O O . LEU A 1 91 ? -17.778 20.775 6.035 1.00 50.28 91 LEU A O 1
#

Mean predicted aligned error: 3.3 Å

Sequence (91 aa):
MTNKVDLFFDLFDEAAMLLVTGQGIDFLEAIHRTAQMFCNNEADSKADQETQKRLEEILEVAAAEDFLKEEIRLAMELLLIKGFKAENQRL

Solvent-accessible surface area (backbone atoms only — not comparable to full-atom values): 5091 Å² total; per-residue (Å²): 129,83,54,65,32,57,53,52,32,52,49,50,50,50,47,18,48,51,42,24,71,74,68,69,49,53,59,58,61,21,46,55,53,41,51,52,25,69,74,68,74,44,56,59,86,87,50,55,73,70,55,29,53,53,38,43,56,43,48,54,57,54,72,76,49,93,75,51,73,66,36,54,50,55,22,50,53,53,51,50,53,53,30,53,53,58,55,60,74,73,111

Nearest PDB structures (foldseek):
  7oph-assembly1_B-2  TM=6.309E-01  e=3.161E+00  Bacillus cereus ATCC 14579
  3k0d-assembly2_B-2  TM=5.564E-01  e=3.161E+00  Bacillus cereus
  3k0d-assembly2_B-3  TM=5.564E-01  e=3.161E+00  Bacillus cereus
  3k0d-assembly2_B-4  TM=5.564E-01  e=3.161E+00  Bacillus cereus

Secondary structure (DSSP, 8-state):
---HHHHHHHHHHHHHHHHHHHH---HHHHHHHHHHHHHHT---TTS-HHHHHHHHHHHHHHHTS---HHHHHHHHHHHHHHHHHHHHTT-

=== Feature glossary ===
The record interleaves many kinds of information about one protein. Here is each kind framed as the question it answers.

Q: What known structures does this most resemble?
A: Structural nearest neighbors (via Foldseek easy-search vs the PDB). Reported per hit: target PDB id, E-value, and alignment TM-score. A TM-score above ~0.5 is the conventional threshold for 'same fold'.

Q: Where is each backbone atom in 3D?
A: The mmCIF table is the protein's shape written out atom by atom. For each backbone N, Cα, C, and carbonyl O, it records an (x, y, z) coordinate triple in Å plus the residue type, chain letter, and residue number.

Q: What are the backbone torsion angles?
A: The φ/ψ torsion pair specifies the backbone conformation at each residue. φ rotates about the N–Cα bond, ψ about the Cα–C bond. Steric clashes forbid most of the (φ, ψ) plane — the allowed regions (α-helix basin, β-sheet basin, left-handed helix) are the Ramachandran-allowed regions.

Q: Which residues are buried vs exposed?
A: Solvent-accessible surface area (SASA) is the area in Å² traced out by the centre of a 1.4 Å probe sphere (a water molecule) rolled over the protein's van der Waals surface (Shrake–Rupley / Lee–Richards construction). Buried residues have near-zero SASA; fully exposed residues can exceed 200 Å². The total SASA scales roughly with the number of surface residues.

Q: How confident is the AlphaFold model at each residue?
A: pLDDT is the predicted lDDT-Cα score: AlphaFold's confidence that the local environment of each residue (all inter-atomic distances within 15 Å) is correctly placed. It is a per-residue number between 0 and 100, with higher meaning more reliable.

Q: What does the local fold look like, residue by residue?
A: 3Di is Foldseek's structural alphabet. Each residue is assigned one of twenty discrete states based on how its Cα sits relative to its spatial (not sequential) neighbors. Aligning 3Di strings finds structural homologs roughly as well as full 3D superposition, but orders of magnitude faster.

Q: How big and how compact is the whole molecule?
A: Radius of gyration (Rg) is the root-mean-square distance of Cα atoms from their centroid — a single number for overall size and compactness. A globular domain of N residues has Rg ≈ 2.2·N^0.38 Å; an extended or disordered chain has a much larger Rg. The Cα contact count is the number of residue pairs whose Cα atoms are within 8 Å and are more than four positions apart in sequence — a standard proxy for tertiary packing density. The bounding box is the smallest axis-aligned box enclosing all Cα atoms.

Q: Which residues are in helices, strands, or loops?
A: DSSP 8-state secondary structure assigns each residue one of H (α-helix), G (3₁₀-helix), I (π-helix), E (extended β-strand), B (isolated β-bridge), T (hydrogen-bonded turn), S (bend), or '-' (coil). The assignment is computed from backbone hydrogen-bond geometry via the Kabsch–Sander algorithm.

Q: How mobile is each atom in the crystal?
A: Crystallographic B-factors measure how much each atom's electron density is smeared out, in Å²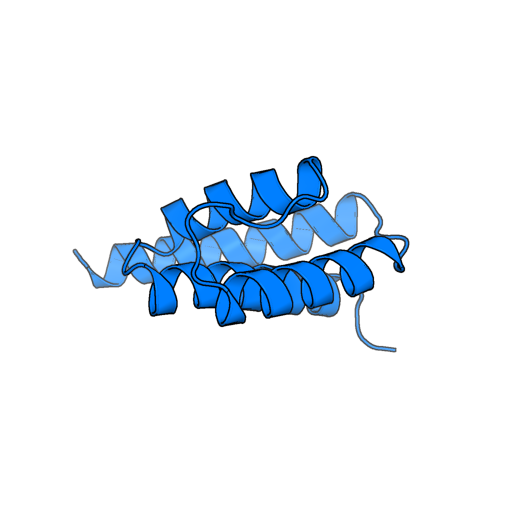. They rise in mobile loops and surface residues and fall in 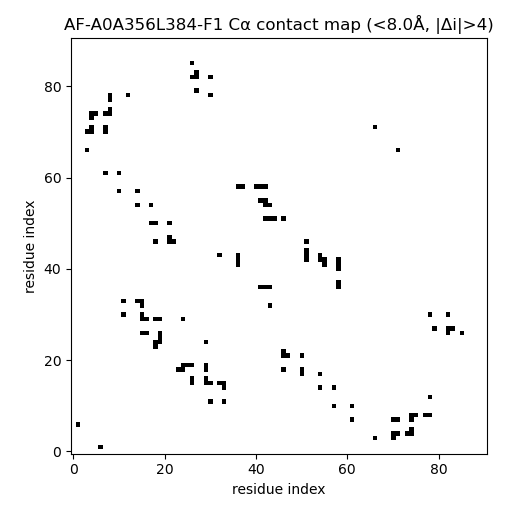the buried interior. In AlphaFold models this column is repurposed to hold pLDDT instead.

Q: What if only a Cα trace is available?
A: P-SEA three-state annotation labels each residue as helix, strand, or coil based purely on the geometry of the Cα trace. It serves as a fallback when the full backbone (and thus DSSP) is unavailable.

Q: What family and function is it annotated with?
A: Database cross-references. InterPro integrates a dozen domain/family signature databases into unified entries with residue-range hits. GO terms attach function/process/location labels with evidence codes. CATH codes position the fold in a four-level structural taxonomy. Organism is the NCBI-taxonomy species name.

Q: Are the domains correctly placed relative to each other?
A: Predicted Aligned Error (PAE) is an AlphaFold confidence matrix: entry (i, j) is the expected error in the position of residue j, in ångströms, when the prediction is superimposed on the true structure at residue i. Low PAE within a block of residues means that block is internally rigid and well-predicted; high PAE between two blocks means their relative placement is uncertain even if each block individually is confident.

Q: What do the diagnostic plots show?
A: Three diagnostic plots accompany the record. The Cα contact map visualizes the tertiary structure as a 2D adjacency matrix (8 Å cutoff, sequence-local contacts suppressed). The Ramachandran plot shows the distribution of backbone (φ, ψ) torsions, with points in the α and β basins reflecting secondary structure content. The PAE plot shows AlphaFold's inter-residue confidence as a color matrix.

Q: What is the amino-acid chain?
A: Primary structure: the covalent order of the twenty standard amino acids along the backbone. Two proteins with the same sequence will (almost always) fold to the same structure; two with 30% identity often share a fold but not the details.

Q: What do the rendered images show?
A: The six renders are orthographic views along the three Cartesian axes in both directions. Representation (cartoon, sticks, or surface) and color scheme (sequence-rainbow or by-chain) vary across proteins so the training set covers all the common visualization conventions.